Protein AF-A0A662GH63-F1 (afdb_monomer)

Solvent-accessible surface area (backbone atoms only — not comparable to full-atom values): 6760 Å² total; per-residue (Å²): 116,69,70,60,56,51,51,53,52,52,52,51,51,44,48,53,52,47,29,52,49,42,47,54,40,38,74,61,90,73,94,49,75,69,51,58,51,48,50,53,50,45,30,53,43,29,20,59,55,18,41,76,30,86,48,67,71,59,42,53,53,51,49,54,50,50,53,53,50,30,52,53,48,35,50,47,65,62,26,52,59,35,39,74,75,73,32,60,70,60,18,53,55,49,41,54,56,26,48,52,39,34,50,51,45,38,66,74,49,48,45,64,52,26,50,57,25,25,52,54,14,27,51,48,18,66,78,73,53,130

Foldseek 3Di:
DVLVVVLVVLLVVLLVLLLVLLLVQLPDDDDDPVNVVSLVVLLVSLLQLLLSDQDPVVSVVSVVVSNVVSNVVSLVVVLVCCCVPPHNVRSVVSSVSSNVRSVVCCPPPNCVSSVVSSVNSNVCNNPPND

Structure (mmCIF, N/CA/C/O backbone):
data_AF-A0A662GH63-F1
#
_entry.id   AF-A0A662GH63-F1
#
loop_
_atom_site.group_PDB
_atom_site.id
_atom_site.type_symbol
_atom_site.label_atom_id
_atom_site.label_alt_id
_atom_site.label_comp_id
_atom_site.label_asym_id
_atom_site.label_entity_id
_atom_site.label_seq_id
_atom_site.pdbx_PDB_ins_code
_atom_site.Cartn_x
_atom_site.Cartn_y
_atom_site.Cartn_z
_atom_site.occupancy
_atom_site.B_iso_or_equiv
_atom_site.auth_seq_id
_atom_site.auth_comp_id
_atom_site.auth_asym_id
_atom_site.auth_atom_id
_atom_site.pdbx_PDB_model_num
ATOM 1 N N . MET A 1 1 ? -17.983 19.898 9.211 1.00 55.06 1 MET A N 1
ATOM 2 C CA . MET A 1 1 ? -17.059 20.174 8.079 1.00 55.06 1 MET A CA 1
ATOM 3 C C . MET A 1 1 ? -15.587 19.863 8.384 1.00 55.06 1 MET A C 1
ATOM 5 O O . MET A 1 1 ? -14.941 19.248 7.546 1.00 55.06 1 MET A O 1
ATOM 9 N N . LEU A 1 2 ? -15.044 20.222 9.561 1.00 59.78 2 LEU A N 1
ATOM 10 C CA . LEU A 1 2 ? -13.631 19.961 9.906 1.00 59.78 2 LEU A CA 1
ATOM 11 C C . LEU A 1 2 ? -13.262 18.461 10.012 1.00 59.78 2 LEU A C 1
ATOM 13 O O . LEU A 1 2 ? -12.199 18.071 9.538 1.00 59.78 2 LEU A O 1
ATOM 17 N N . LYS A 1 3 ? -14.139 17.620 10.593 1.00 68.00 3 LYS A N 1
ATOM 18 C CA . LYS A 1 3 ? -13.910 16.163 10.775 1.00 68.00 3 LYS A CA 1
ATOM 19 C C . LYS A 1 3 ? -13.741 15.442 9.422 1.00 68.00 3 LYS A C 1
ATOM 21 O O . LYS A 1 3 ? -12.794 14.686 9.245 1.00 68.00 3 LYS A O 1
ATOM 26 N N . ILE A 1 4 ? -14.572 15.797 8.435 1.00 72.12 4 ILE A N 1
ATOM 27 C CA . ILE A 1 4 ? -14.531 15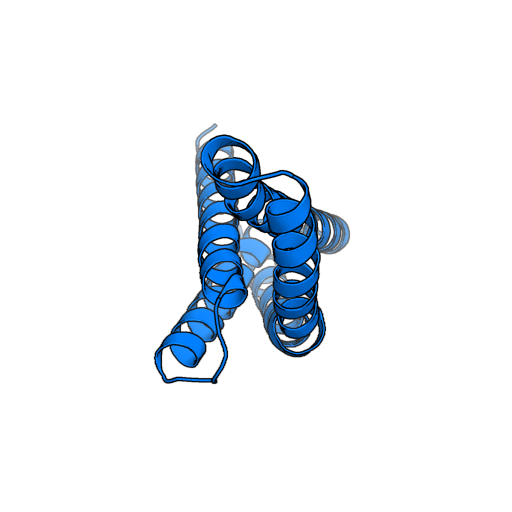.247 7.065 1.00 72.12 4 ILE A CA 1
ATOM 28 C C . ILE A 1 4 ? -13.240 15.652 6.337 1.00 72.12 4 ILE A C 1
ATOM 30 O O . ILE A 1 4 ? -12.585 14.808 5.734 1.00 72.12 4 ILE A O 1
ATOM 34 N N . LYS A 1 5 ? -12.824 16.925 6.434 1.00 75.94 5 LYS A N 1
ATOM 35 C CA . LYS A 1 5 ? -11.566 17.389 5.819 1.00 75.94 5 LYS A CA 1
ATOM 36 C C . LYS A 1 5 ? -10.348 16.636 6.369 1.00 75.94 5 LYS A C 1
ATOM 38 O O . LYS A 1 5 ? -9.491 16.230 5.593 1.00 75.94 5 LYS A O 1
ATOM 43 N N . LYS A 1 6 ? -10.294 16.402 7.687 1.00 78.50 6 LYS A N 1
ATOM 44 C CA . LYS A 1 6 ? -9.215 15.622 8.320 1.00 78.50 6 LYS A CA 1
ATOM 45 C C . LYS A 1 6 ? -9.202 14.169 7.840 1.00 78.50 6 LYS A C 1
ATOM 47 O O . LYS A 1 6 ? -8.140 13.669 7.491 1.00 78.50 6 LYS A O 1
ATOM 52 N N . GLN A 1 7 ? -10.364 13.518 7.765 1.00 82.69 7 GLN A N 1
ATOM 53 C CA . GLN A 1 7 ? -10.467 12.141 7.269 1.00 82.69 7 GLN A CA 1
ATOM 54 C C . GLN A 1 7 ? -9.938 12.002 5.838 1.00 82.69 7 GLN A C 1
ATOM 56 O O . GLN A 1 7 ? -9.139 11.108 5.580 1.00 82.69 7 GLN A O 1
ATOM 61 N N . ILE A 1 8 ? -10.309 12.912 4.932 1.00 86.62 8 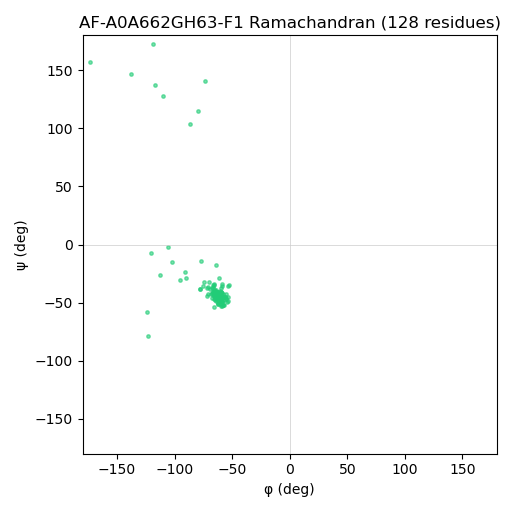ILE A N 1
ATOM 62 C CA . ILE A 1 8 ? -9.818 12.891 3.545 1.00 86.62 8 ILE A CA 1
ATOM 63 C C . ILE A 1 8 ? -8.290 12.998 3.505 1.00 86.62 8 ILE A C 1
ATOM 65 O O . ILE A 1 8 ? -7.646 12.220 2.807 1.00 86.62 8 ILE A O 1
ATOM 69 N N . ILE A 1 9 ? -7.701 13.907 4.290 1.00 88.19 9 ILE A N 1
ATOM 70 C CA . ILE A 1 9 ? -6.242 14.082 4.356 1.00 88.19 9 ILE A CA 1
ATOM 71 C C . ILE A 1 9 ? -5.552 12.788 4.806 1.00 88.19 9 ILE A C 1
ATOM 73 O O . ILE A 1 9 ? -4.589 12.363 4.171 1.00 88.19 9 ILE A O 1
ATOM 77 N N . PHE A 1 10 ? -6.052 12.129 5.856 1.00 88.44 10 PHE A N 1
ATOM 78 C CA . PHE A 1 10 ? -5.473 10.866 6.326 1.00 88.44 10 PHE A CA 1
ATOM 79 C C . PHE A 1 10 ? -5.624 9.728 5.313 1.00 88.44 10 PHE A C 1
ATOM 81 O O . PHE A 1 10 ? -4.686 8.955 5.135 1.00 88.44 10 PHE A O 1
ATOM 88 N N . VAL A 1 11 ? -6.759 9.642 4.615 1.00 90.12 11 VAL A N 1
ATOM 89 C CA . VAL A 1 11 ? -6.954 8.650 3.546 1.00 90.12 11 VAL A CA 1
ATOM 90 C C . VAL A 1 11 ? -5.981 8.897 2.392 1.00 90.12 11 VAL A C 1
ATOM 92 O O . VAL A 1 11 ? -5.364 7.950 1.911 1.00 90.12 11 VAL A O 1
ATOM 95 N N . MET A 1 12 ? -5.788 10.153 1.977 1.00 91.44 12 MET A N 1
ATOM 96 C CA . MET A 1 12 ? -4.817 10.497 0.933 1.00 91.44 12 MET A CA 1
ATOM 97 C C . MET A 1 12 ? -3.383 10.184 1.369 1.00 91.44 12 MET A C 1
ATOM 99 O O . MET A 1 12 ? -2.629 9.597 0.600 1.00 91.44 12 MET A O 1
ATOM 103 N N . LEU A 1 13 ? -3.007 10.517 2.606 1.00 92.62 13 LEU A N 1
ATOM 104 C CA . LEU A 1 13 ? -1.695 10.170 3.160 1.00 92.62 13 LEU A CA 1
ATOM 105 C C . LEU A 1 13 ? -1.473 8.657 3.163 1.00 92.62 13 LEU A C 1
ATOM 107 O O . LEU A 1 13 ? -0.450 8.193 2.668 1.00 92.62 13 LEU A O 1
ATOM 111 N N . TYR A 1 14 ? -2.446 7.889 3.661 1.00 94.31 14 TYR A N 1
ATOM 112 C CA . TYR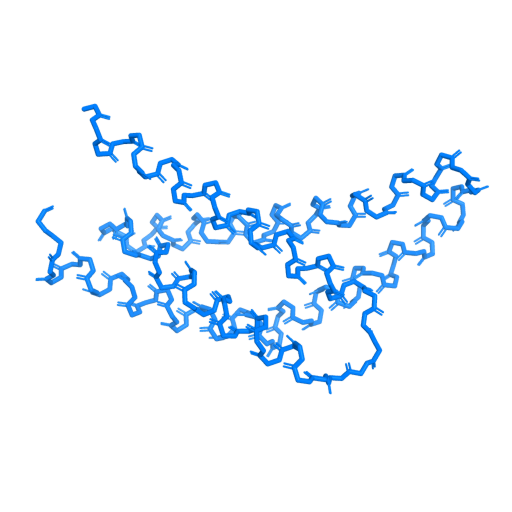 A 1 14 ? -2.394 6.430 3.645 1.00 94.31 14 TYR A CA 1
ATOM 113 C C . TYR A 1 14 ? -2.207 5.898 2.220 1.00 94.31 14 TYR A C 1
ATOM 115 O O . TYR A 1 14 ? -1.340 5.063 1.971 1.00 94.31 14 TYR A O 1
ATOM 123 N N . PHE A 1 15 ? -2.962 6.433 1.265 1.00 95.44 15 PHE A N 1
ATOM 124 C CA . PHE A 1 15 ? -2.865 6.074 -0.144 1.00 95.44 15 PHE A CA 1
ATOM 125 C C . PHE A 1 15 ? -1.467 6.340 -0.733 1.00 95.44 15 PHE A C 1
ATOM 127 O O . PHE A 1 15 ? -0.877 5.443 -1.334 1.00 95.44 15 PHE A O 1
ATOM 134 N N . PHE A 1 16 ? -0.894 7.528 -0.520 1.00 95.06 16 PHE A N 1
ATOM 135 C CA . PHE A 1 16 ? 0.445 7.858 -1.023 1.00 95.06 16 PHE A CA 1
ATOM 136 C C . PHE A 1 16 ? 1.553 7.037 -0.356 1.00 95.06 16 PHE A C 1
ATOM 138 O O . PHE A 1 16 ? 2.494 6.627 -1.035 1.00 95.06 16 PHE A O 1
ATOM 145 N N . ILE A 1 17 ? 1.430 6.746 0.943 1.00 95.31 17 ILE A N 1
ATOM 146 C CA . ILE A 1 17 ? 2.357 5.857 1.658 1.00 95.31 17 ILE A CA 1
ATOM 147 C C . ILE A 1 17 ? 2.344 4.460 1.025 1.00 95.31 17 ILE A C 1
ATOM 149 O O . ILE A 1 17 ? 3.403 3.893 0.772 1.00 95.31 17 ILE A O 1
ATOM 153 N N . ASN A 1 18 ? 1.164 3.923 0.710 1.00 95.19 18 ASN A N 1
ATOM 154 C CA . ASN A 1 18 ? 1.044 2.621 0.051 1.00 95.19 18 ASN A CA 1
ATOM 155 C C . ASN A 1 18 ? 1.688 2.610 -1.342 1.00 95.19 18 ASN A C 1
ATOM 157 O O . ASN A 1 18 ? 2.422 1.675 -1.661 1.00 95.19 18 ASN A O 1
ATOM 161 N N . ILE A 1 19 ? 1.479 3.661 -2.146 1.00 95.62 19 ILE A N 1
ATOM 162 C CA . ILE A 1 19 ? 2.155 3.798 -3.446 1.00 95.62 19 ILE A CA 1
ATOM 163 C C . ILE A 1 19 ? 3.671 3.793 -3.258 1.00 95.62 19 ILE A C 1
ATOM 165 O O . ILE A 1 19 ? 4.356 3.036 -3.936 1.00 95.62 19 ILE A O 1
ATOM 169 N N . TYR A 1 20 ? 4.194 4.591 -2.323 1.00 94.12 20 TYR A N 1
ATOM 170 C CA . TYR A 1 20 ? 5.629 4.655 -2.047 1.00 94.12 20 TYR A CA 1
ATOM 171 C C . TYR A 1 20 ? 6.208 3.285 -1.670 1.00 94.12 20 TYR A C 1
ATOM 173 O O . TYR A 1 20 ? 7.214 2.861 -2.240 1.00 94.12 20 TYR A O 1
ATOM 181 N N . ILE A 1 21 ? 5.554 2.570 -0.751 1.00 94.00 21 ILE A N 1
ATOM 182 C CA . ILE A 1 21 ? 6.012 1.260 -0.278 1.00 94.00 21 ILE A CA 1
ATOM 183 C C . ILE A 1 21 ? 5.992 0.239 -1.416 1.00 94.00 21 ILE A C 1
ATOM 185 O O . ILE A 1 21 ? 6.992 -0.438 -1.651 1.00 94.00 21 ILE A O 1
ATOM 189 N N . PHE A 1 22 ? 4.893 0.147 -2.170 1.00 94.94 22 PHE A N 1
ATOM 190 C CA . PHE A 1 22 ? 4.816 -0.780 -3.299 1.00 94.94 22 PHE A CA 1
ATOM 191 C C . PHE A 1 22 ? 5.773 -0.407 -4.428 1.00 94.94 22 PHE A C 1
ATOM 193 O O . PHE A 1 22 ? 6.321 -1.297 -5.074 1.00 94.94 22 PHE A O 1
ATOM 200 N N . PHE A 1 23 ? 6.005 0.885 -4.660 1.00 94.19 23 PHE A N 1
ATOM 201 C CA . PHE A 1 23 ? 6.972 1.343 -5.650 1.00 94.19 23 PHE A CA 1
ATOM 202 C C . PHE A 1 23 ? 8.384 0.926 -5.260 1.00 94.19 23 PHE A C 1
ATOM 204 O O . PHE A 1 23 ? 9.123 0.422 -6.099 1.00 94.19 23 PHE A O 1
ATOM 211 N N . HIS A 1 24 ? 8.747 1.063 -3.983 1.00 91.88 24 HIS A N 1
ATOM 212 C CA . HIS A 1 24 ? 10.022 0.554 -3.496 1.00 91.88 24 HIS A CA 1
ATOM 213 C C . HIS A 1 24 ? 10.102 -0.962 -3.714 1.00 91.88 24 HIS A C 1
ATOM 215 O O . HIS A 1 24 ? 11.045 -1.453 -4.331 1.00 91.88 24 HIS A O 1
ATOM 221 N N . GLN A 1 25 ? 9.050 -1.688 -3.327 1.00 90.94 25 GLN A N 1
ATOM 222 C CA . GLN A 1 25 ? 8.977 -3.140 -3.448 1.00 90.94 25 GLN A CA 1
ATOM 223 C C . GLN A 1 25 ? 9.063 -3.669 -4.886 1.00 90.94 25 GLN A C 1
ATOM 225 O O . GLN A 1 25 ? 9.577 -4.768 -5.101 1.00 90.94 25 GLN A O 1
ATOM 230 N N . ALA A 1 26 ? 8.613 -2.894 -5.874 1.00 89.50 26 ALA A N 1
ATOM 231 C CA . ALA A 1 26 ? 8.677 -3.255 -7.288 1.00 89.50 26 ALA A CA 1
ATOM 232 C C . ALA A 1 26 ? 10.100 -3.632 -7.745 1.00 89.50 26 ALA A C 1
ATOM 234 O O . ALA A 1 26 ? 10.271 -4.555 -8.546 1.00 89.50 26 ALA A O 1
ATOM 235 N N . PHE A 1 27 ? 11.121 -2.958 -7.206 1.00 87.75 27 PHE A N 1
ATOM 236 C CA . PHE A 1 27 ? 12.511 -3.069 -7.666 1.00 87.75 27 PHE A CA 1
ATOM 237 C C . PHE A 1 27 ? 13.424 -3.875 -6.739 1.00 87.75 27 PHE A C 1
ATOM 239 O O . PHE A 1 27 ? 14.603 -4.070 -7.044 1.00 87.75 27 PHE A O 1
ATOM 246 N N . ILE A 1 28 ? 12.910 -4.361 -5.612 1.00 81.25 28 ILE A N 1
ATOM 247 C CA . ILE A 1 28 ? 13.732 -5.043 -4.615 1.00 81.25 28 ILE A CA 1
ATOM 248 C C . ILE A 1 28 ? 14.137 -6.434 -5.084 1.00 81.25 28 ILE A C 1
ATOM 250 O O . ILE A 1 28 ? 13.346 -7.191 -5.644 1.00 81.25 28 ILE A O 1
ATOM 254 N N . ARG A 1 29 ? 15.386 -6.784 -4.771 1.00 66.25 29 ARG A N 1
ATOM 255 C CA . ARG A 1 29 ? 15.914 -8.149 -4.876 1.00 66.25 29 ARG A CA 1
ATOM 256 C C . ARG A 1 29 ? 16.251 -8.779 -3.524 1.00 66.25 29 ARG A C 1
ATOM 258 O O . ARG A 1 29 ? 16.213 -9.999 -3.420 1.00 66.25 29 ARG A O 1
ATOM 265 N N . THR A 1 30 ? 16.566 -7.980 -2.502 1.00 73.69 30 THR A N 1
ATOM 266 C CA . THR A 1 30 ? 16.972 -8.461 -1.172 1.00 73.69 30 THR A CA 1
ATOM 267 C C . THR A 1 30 ? 16.331 -7.652 -0.054 1.00 73.69 30 THR A C 1
ATOM 269 O O . THR A 1 30 ? 16.119 -6.447 -0.179 1.00 73.69 30 THR A O 1
ATOM 272 N N . PHE A 1 31 ? 16.041 -8.321 1.059 1.00 73.62 31 PHE A N 1
ATOM 273 C CA . PHE A 1 31 ? 15.444 -7.689 2.226 1.00 73.62 31 PHE A CA 1
ATOM 274 C C . PHE A 1 31 ? 16.514 -6.947 3.035 1.00 73.62 31 PHE A C 1
ATOM 276 O O . PHE A 1 31 ? 17.422 -7.568 3.584 1.00 73.62 31 PHE A O 1
ATOM 283 N N . ASN A 1 32 ? 16.409 -5.620 3.105 1.00 81.81 32 ASN A N 1
ATOM 284 C CA . ASN A 1 32 ? 17.385 -4.758 3.778 1.00 81.81 32 ASN A CA 1
ATOM 285 C C . ASN A 1 32 ? 16.723 -3.988 4.936 1.00 81.81 32 ASN A C 1
ATOM 287 O O . ASN A 1 32 ? 15.502 -3.975 5.068 1.00 81.81 32 ASN A O 1
ATOM 291 N N . GLN A 1 33 ? 17.515 -3.275 5.748 1.00 83.69 33 GLN A N 1
ATOM 292 C CA . GLN A 1 33 ? 17.000 -2.445 6.854 1.00 83.69 33 GLN A CA 1
ATOM 293 C C . GLN A 1 33 ? 15.905 -1.457 6.415 1.00 83.69 33 GLN A C 1
ATOM 295 O O . GLN A 1 33 ? 14.948 -1.233 7.151 1.00 83.69 33 GLN A O 1
ATOM 300 N N . ARG A 1 34 ? 15.999 -0.908 5.196 1.00 85.25 34 ARG A N 1
ATOM 301 C CA . ARG A 1 34 ? 14.973 -0.018 4.632 1.00 85.25 34 ARG A CA 1
ATOM 302 C C . ARG A 1 34 ? 13.594 -0.682 4.532 1.00 85.25 34 ARG A C 1
ATOM 304 O O . ARG A 1 34 ? 12.599 -0.014 4.786 1.00 85.25 34 ARG A O 1
ATOM 311 N N . GLU A 1 35 ? 13.531 -1.986 4.270 1.00 84.06 35 GLU A N 1
ATOM 312 C CA . GLU A 1 35 ? 12.254 -2.708 4.217 1.00 84.06 35 GLU A CA 1
ATOM 313 C C . GLU A 1 35 ? 11.624 -2.894 5.578 1.00 84.06 35 GLU A C 1
ATOM 315 O O . GLU A 1 35 ? 10.411 -2.749 5.718 1.00 84.06 35 GLU A O 1
ATOM 320 N N . ALA A 1 36 ? 12.443 -3.137 6.600 1.00 86.69 36 ALA A N 1
ATOM 321 C CA . ALA A 1 36 ? 11.946 -3.162 7.965 1.00 86.69 36 ALA A CA 1
ATOM 322 C C . ALA A 1 36 ? 11.289 -1.816 8.322 1.00 86.69 36 ALA A C 1
ATOM 324 O O . ALA A 1 36 ? 10.187 -1.800 8.869 1.00 86.69 36 ALA A O 1
ATOM 325 N N . TYR A 1 37 ? 11.899 -0.689 7.934 1.00 90.00 37 TYR A N 1
ATOM 326 C CA . TYR A 1 37 ? 11.292 0.632 8.122 1.00 90.00 37 TYR A CA 1
ATOM 327 C C . TYR A 1 37 ? 10.005 0.819 7.310 1.00 90.00 37 TYR A C 1
ATOM 329 O O . TYR A 1 37 ? 9.017 1.300 7.861 1.00 90.00 37 TYR A O 1
ATOM 337 N N . ASN A 1 38 ? 9.973 0.402 6.041 1.00 90.81 38 ASN A N 1
ATOM 338 C CA . ASN A 1 38 ? 8.769 0.481 5.207 1.00 90.81 38 ASN A CA 1
ATOM 339 C C . ASN A 1 38 ? 7.599 -0.305 5.819 1.00 90.81 38 ASN A C 1
ATOM 341 O O . ASN A 1 38 ? 6.474 0.189 5.848 1.00 90.81 38 ASN A O 1
ATOM 345 N N . ILE A 1 39 ? 7.864 -1.494 6.363 1.00 90.88 39 ILE A N 1
ATOM 346 C CA . ILE A 1 39 ? 6.855 -2.320 7.039 1.00 90.88 39 ILE A CA 1
ATOM 347 C C . ILE A 1 39 ? 6.382 -1.666 8.339 1.00 90.88 39 ILE A C 1
ATOM 349 O O . ILE A 1 39 ? 5.190 -1.650 8.627 1.00 90.88 39 ILE A O 1
ATOM 353 N N . LEU A 1 40 ? 7.279 -1.080 9.133 1.00 93.06 40 LEU A N 1
ATOM 354 C CA . LEU A 1 40 ? 6.865 -0.354 10.337 1.00 93.06 40 LEU A CA 1
ATOM 355 C C . LEU A 1 40 ? 5.968 0.845 9.992 1.00 93.06 40 LEU A C 1
ATOM 357 O O . LEU A 1 40 ? 4.949 1.068 10.648 1.00 93.06 40 LEU A O 1
ATOM 361 N N . ILE A 1 41 ? 6.302 1.576 8.925 1.00 93.44 41 ILE A N 1
ATOM 362 C CA . ILE A 1 41 ? 5.486 2.685 8.416 1.00 93.44 41 ILE A CA 1
ATOM 363 C C . ILE A 1 41 ? 4.131 2.176 7.901 1.00 93.44 41 ILE A C 1
ATOM 365 O O . ILE A 1 41 ? 3.107 2.818 8.156 1.00 93.44 41 ILE A O 1
ATOM 369 N N . SER A 1 42 ? 4.070 1.025 7.221 1.00 91.62 42 SER A N 1
ATOM 370 C CA . SER A 1 42 ? 2.788 0.462 6.776 1.00 91.62 42 SER A CA 1
ATOM 371 C C . SER A 1 42 ? 1.905 0.034 7.940 1.00 91.62 42 SER A C 1
ATOM 373 O O . SER A 1 42 ? 0.711 0.334 7.942 1.00 91.62 42 SER A O 1
ATOM 375 N N . ILE A 1 43 ? 2.485 -0.608 8.954 1.00 94.62 43 ILE A N 1
ATOM 376 C CA . ILE A 1 43 ? 1.773 -1.010 10.166 1.00 94.62 43 ILE A CA 1
ATOM 377 C C . ILE A 1 43 ? 1.193 0.233 10.834 1.00 94.62 43 ILE A C 1
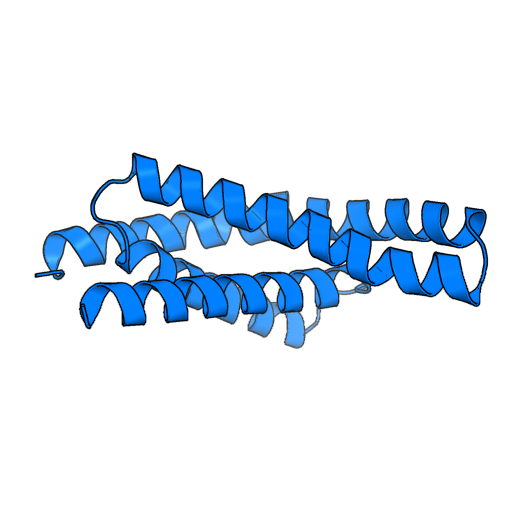ATOM 379 O O . ILE A 1 43 ? -0.016 0.292 11.054 1.00 94.62 43 ILE A O 1
ATOM 383 N N . PHE A 1 44 ? 2.015 1.251 11.091 1.00 94.69 44 PHE A N 1
ATOM 384 C CA . PHE A 1 44 ? 1.563 2.469 11.758 1.00 94.69 44 PHE A CA 1
ATOM 385 C C . PHE A 1 44 ? 0.500 3.221 10.948 1.00 94.69 44 PHE A C 1
ATOM 387 O O . PHE A 1 44 ? -0.536 3.619 11.480 1.00 94.69 44 PHE A O 1
ATOM 394 N N . SER A 1 45 ? 0.712 3.382 9.642 1.00 94.31 45 SER A N 1
ATOM 395 C CA . SER A 1 45 ? -0.255 4.064 8.779 1.00 94.31 45 SER A CA 1
ATOM 396 C C . SER A 1 45 ? -1.575 3.294 8.662 1.00 94.31 45 SER A C 1
ATOM 398 O O . SER A 1 45 ? -2.633 3.920 8.647 1.00 94.31 45 SER A O 1
ATOM 400 N N . THR A 1 46 ? -1.546 1.956 8.668 1.00 95.38 46 THR A N 1
ATOM 401 C CA . THR A 1 46 ? -2.764 1.132 8.663 1.00 95.38 46 THR A CA 1
ATOM 402 C C . THR A 1 46 ? -3.511 1.197 9.994 1.00 95.38 46 THR A C 1
ATOM 404 O O . THR A 1 46 ? -4.740 1.255 9.992 1.00 95.38 46 THR A O 1
ATOM 407 N N . PHE A 1 47 ? -2.800 1.270 11.124 1.00 95.00 47 PHE A N 1
ATOM 408 C CA . PHE A 1 47 ? -3.416 1.541 12.426 1.00 95.00 47 PHE A CA 1
ATOM 409 C C . PHE A 1 47 ? -4.171 2.875 12.392 1.00 95.00 47 PHE A C 1
ATOM 411 O O . PHE A 1 47 ? -5.369 2.922 12.672 1.00 95.00 47 PHE A O 1
ATOM 418 N N . MET A 1 48 ? -3.498 3.947 11.957 1.00 93.12 48 MET A N 1
ATOM 419 C CA . MET A 1 48 ? -4.107 5.274 11.836 1.00 93.12 48 MET A CA 1
ATOM 420 C C . MET A 1 48 ? -5.305 5.258 10.881 1.00 93.12 48 MET A C 1
ATOM 422 O O . MET A 1 48 ? -6.343 5.838 11.189 1.00 93.12 48 MET A O 1
ATOM 426 N N . PHE A 1 49 ? -5.212 4.545 9.758 1.00 93.25 49 PHE A N 1
ATOM 427 C CA . PHE A 1 49 ? -6.330 4.368 8.834 1.00 93.25 49 PHE A CA 1
ATOM 428 C C . PHE A 1 49 ? -7.523 3.652 9.487 1.00 93.25 49 PHE A C 1
ATOM 430 O O . PHE A 1 49 ? -8.660 4.095 9.335 1.00 93.25 49 PHE A O 1
ATOM 437 N N . GLY A 1 50 ? -7.275 2.594 10.266 1.00 92.25 50 GLY A N 1
ATOM 438 C CA . GLY A 1 50 ? -8.305 1.868 11.013 1.00 92.25 50 GLY A CA 1
ATOM 439 C C . GLY A 1 50 ? -9.071 2.758 11.992 1.00 92.25 50 GLY A C 1
ATOM 440 O O . GLY A 1 50 ? -10.289 2.632 12.104 1.00 92.25 50 GLY A O 1
ATOM 441 N N . THR A 1 51 ? -8.391 3.727 12.618 1.00 91.94 51 THR A N 1
ATOM 442 C CA . THR A 1 51 ? -9.018 4.655 13.581 1.00 91.94 51 THR A CA 1
ATOM 443 C C . THR A 1 51 ? -10.083 5.568 12.961 1.00 91.94 51 THR A C 1
ATOM 445 O O . THR A 1 51 ? -10.917 6.125 13.676 1.00 91.94 51 THR A O 1
ATOM 448 N N . LEU A 1 52 ? -10.099 5.708 11.629 1.00 90.38 52 LEU A N 1
ATOM 449 C CA . LEU A 1 52 ? -11.043 6.569 10.909 1.00 90.38 52 LEU A CA 1
ATOM 450 C C . LEU A 1 52 ? -12.450 5.969 10.787 1.00 90.38 52 LEU A C 1
ATOM 452 O O . LEU A 1 52 ? -13.383 6.688 10.416 1.00 90.38 52 LEU A O 1
ATOM 456 N N . PHE A 1 53 ? -12.611 4.674 11.065 1.00 88.94 53 PHE A N 1
ATOM 457 C CA . PHE A 1 53 ? -13.848 3.940 10.831 1.00 88.94 53 PHE A CA 1
ATOM 458 C C . PHE A 1 53 ? -14.455 3.427 12.136 1.00 88.94 53 PHE A C 1
ATOM 460 O O . PHE A 1 53 ? -13.777 2.833 12.961 1.00 88.94 53 PHE A O 1
ATOM 467 N N . GLN A 1 54 ? -15.776 3.562 12.272 1.00 85.25 54 GLN A N 1
ATOM 468 C CA . GLN A 1 54 ? -16.517 2.989 13.405 1.00 85.25 54 GLN A CA 1
ATOM 469 C C . GLN A 1 54 ? -17.020 1.565 13.123 1.00 85.25 54 GLN A C 1
ATOM 471 O O . GLN A 1 54 ? -17.178 0.754 14.035 1.00 85.25 54 GLN A O 1
ATOM 476 N N . LYS A 1 55 ? -17.290 1.242 11.849 1.00 87.75 55 LYS A N 1
ATOM 477 C CA . LYS A 1 55 ? -17.823 -0.063 11.429 1.00 87.75 55 LYS A CA 1
ATOM 478 C C . LYS A 1 55 ? -16.773 -0.863 10.664 1.00 87.75 55 LYS A C 1
ATOM 480 O O . LYS A 1 55 ? -16.276 -0.412 9.632 1.00 87.75 55 LYS A O 1
ATOM 485 N N . ILE A 1 56 ? -16.555 -2.102 11.105 1.00 89.56 56 ILE A N 1
ATOM 486 C CA . ILE A 1 56 ? -15.574 -3.048 10.542 1.00 89.56 56 ILE A CA 1
ATOM 487 C C . ILE A 1 56 ? -15.786 -3.260 9.036 1.00 89.56 56 ILE A C 1
ATOM 489 O O . ILE A 1 56 ? -14.829 -3.225 8.267 1.00 89.56 56 ILE A O 1
ATOM 493 N N . LYS A 1 57 ? -17.045 -3.407 8.592 1.00 91.62 57 LYS A N 1
ATOM 494 C CA . LYS A 1 57 ? -17.384 -3.613 7.172 1.00 91.62 57 LYS A CA 1
ATOM 495 C C . LYS A 1 57 ? -16.789 -2.528 6.266 1.00 91.62 57 LYS A C 1
ATOM 497 O O . LYS A 1 57 ? -16.240 -2.850 5.217 1.00 91.62 57 LYS A O 1
ATOM 502 N N . TYR A 1 58 ? -16.894 -1.257 6.661 1.00 90.44 58 TYR A N 1
ATOM 503 C CA . TYR A 1 58 ? -16.396 -0.146 5.845 1.00 90.44 58 TYR A CA 1
ATOM 504 C C . TYR A 1 58 ? -14.875 -0.035 5.884 1.00 90.44 58 TYR A C 1
ATOM 506 O O . TYR A 1 58 ? -14.278 0.268 4.854 1.00 90.44 58 TYR A O 1
ATOM 514 N N . ALA A 1 59 ? -14.248 -0.332 7.022 1.00 91.31 59 ALA A N 1
ATOM 515 C CA . ALA A 1 59 ? -12.794 -0.348 7.127 1.00 91.31 59 ALA A CA 1
ATOM 516 C C . ALA A 1 59 ? -12.172 -1.439 6.256 1.00 91.31 59 ALA A C 1
ATOM 518 O O . ALA A 1 59 ? -11.252 -1.149 5.502 1.00 91.31 59 ALA A O 1
ATOM 519 N N . LEU A 1 60 ? -12.710 -2.664 6.296 1.00 93.50 60 LEU A N 1
ATOM 520 C CA . LEU A 1 60 ? -12.222 -3.768 5.466 1.00 93.50 60 LEU A CA 1
ATOM 521 C C . LEU A 1 60 ? -12.395 -3.478 3.976 1.00 93.50 60 LEU A C 1
ATOM 523 O O . LEU A 1 60 ? -11.452 -3.650 3.209 1.00 93.50 60 LEU A O 1
ATOM 527 N N . LEU A 1 61 ? -13.574 -3.000 3.564 1.00 94.25 61 LEU A N 1
ATOM 528 C CA . LEU A 1 61 ? -13.822 -2.670 2.161 1.00 94.25 61 LEU A CA 1
ATOM 529 C C . LEU A 1 61 ? -12.877 -1.562 1.676 1.00 94.25 61 LEU A C 1
ATOM 531 O O . LEU A 1 61 ? -12.291 -1.681 0.602 1.00 94.25 61 LEU A O 1
ATOM 535 N N . SER A 1 62 ? -12.695 -0.514 2.484 1.00 92.31 62 SER A N 1
ATOM 536 C CA . SER A 1 62 ? -11.793 0.594 2.154 1.00 92.31 62 SER A CA 1
ATOM 537 C C . SER A 1 62 ? -10.332 0.148 2.129 1.00 92.31 62 SER A C 1
ATOM 539 O O . SER A 1 62 ? -9.602 0.529 1.222 1.00 92.31 62 SER A O 1
ATOM 541 N N . PHE A 1 63 ? -9.915 -0.688 3.083 1.00 93.75 63 PHE A N 1
ATOM 542 C CA . PHE A 1 63 ? -8.569 -1.251 3.146 1.00 93.75 63 PHE A CA 1
ATOM 543 C C . PHE A 1 63 ? -8.258 -2.071 1.893 1.00 93.75 63 PHE A C 1
ATOM 545 O O . PHE A 1 63 ? -7.288 -1.778 1.204 1.00 93.75 63 PHE A O 1
ATOM 552 N N . ILE A 1 64 ? -9.118 -3.034 1.547 1.00 94.06 64 ILE A N 1
ATOM 553 C CA . ILE A 1 64 ? -8.956 -3.870 0.349 1.00 94.06 64 ILE A CA 1
ATOM 554 C C . ILE A 1 64 ? -8.960 -2.999 -0.913 1.00 94.06 64 ILE A C 1
ATOM 556 O O . ILE A 1 64 ? -8.096 -3.155 -1.772 1.00 94.06 64 ILE A O 1
ATOM 560 N N . GLY A 1 65 ? -9.900 -2.055 -1.015 1.00 94.00 65 GLY A N 1
ATOM 561 C CA . GLY A 1 65 ? -10.004 -1.154 -2.160 1.00 94.00 65 GLY A CA 1
ATOM 562 C C . GLY A 1 65 ? -8.738 -0.324 -2.369 1.00 94.00 65 GLY A C 1
ATOM 563 O O . GLY A 1 65 ? -8.192 -0.309 -3.470 1.00 94.00 65 GLY A O 1
ATOM 564 N N . VAL A 1 66 ? -8.233 0.321 -1.312 1.00 94.50 66 VAL A N 1
ATOM 565 C CA . VAL A 1 66 ? -6.993 1.110 -1.374 1.00 94.50 66 VAL A CA 1
ATOM 566 C C . VAL A 1 66 ? -5.794 0.223 -1.689 1.00 94.50 66 VAL A C 1
ATOM 568 O O . VAL A 1 66 ? -4.976 0.590 -2.528 1.00 94.50 66 VAL A O 1
ATOM 571 N N . LEU A 1 67 ? -5.698 -0.950 -1.066 1.00 94.56 67 LEU A N 1
ATOM 572 C CA . LEU A 1 67 ? -4.600 -1.893 -1.261 1.00 94.56 67 LEU A CA 1
ATOM 573 C C . LEU A 1 67 ? -4.471 -2.315 -2.733 1.00 94.56 67 LEU A C 1
ATOM 575 O O . LEU A 1 67 ? -3.406 -2.168 -3.328 1.00 94.56 67 LEU A O 1
ATOM 579 N N . PHE A 1 68 ? -5.562 -2.779 -3.349 1.00 95.31 68 PHE A N 1
ATOM 580 C CA . PHE A 1 68 ? -5.540 -3.159 -4.763 1.00 95.31 68 PHE A CA 1
ATOM 581 C C . PHE A 1 68 ? -5.325 -1.952 -5.674 1.00 95.31 68 PHE A C 1
ATOM 583 O O . PHE A 1 68 ? -4.517 -2.026 -6.597 1.00 95.31 68 PHE A O 1
ATOM 590 N N . LEU A 1 69 ? -5.998 -0.829 -5.410 1.00 96.56 69 LEU A N 1
ATOM 591 C CA . LEU A 1 69 ? -5.869 0.372 -6.234 1.00 96.56 69 LEU A CA 1
ATOM 592 C C . LEU A 1 69 ? -4.428 0.894 -6.255 1.00 96.56 69 LEU A C 1
ATOM 594 O O . LEU A 1 69 ? -3.902 1.215 -7.317 1.00 96.56 69 LEU A O 1
ATOM 598 N N . THR A 1 70 ? -3.776 0.948 -5.095 1.00 96.50 70 THR A N 1
ATOM 599 C CA . THR A 1 70 ? -2.383 1.397 -4.985 1.00 96.50 70 THR A CA 1
ATOM 600 C C . THR A 1 70 ? -1.416 0.404 -5.619 1.00 96.50 70 THR A C 1
ATOM 602 O O . THR A 1 70 ? -0.513 0.839 -6.325 1.00 96.50 70 THR A O 1
ATOM 605 N N . ALA A 1 71 ? -1.633 -0.908 -5.483 1.00 95.81 71 ALA A N 1
ATOM 606 C CA . ALA A 1 71 ? -0.837 -1.912 -6.190 1.00 95.81 71 ALA A CA 1
ATOM 607 C C . ALA A 1 71 ? -0.931 -1.750 -7.721 1.00 95.81 71 ALA A C 1
ATOM 609 O O . ALA A 1 71 ? 0.096 -1.679 -8.398 1.00 95.81 71 ALA A O 1
ATOM 610 N N . PHE A 1 72 ? -2.146 -1.622 -8.270 1.00 96.44 72 PHE A N 1
ATOM 611 C CA . PHE A 1 72 ? -2.353 -1.422 -9.708 1.00 96.44 72 PHE A CA 1
ATOM 612 C C . PHE A 1 72 ? -1.751 -0.110 -10.211 1.00 96.44 72 PHE A C 1
ATOM 614 O O . PHE A 1 72 ? -1.081 -0.099 -11.243 1.00 96.44 72 PHE A O 1
ATOM 621 N N . LEU A 1 73 ? -1.954 0.988 -9.481 1.00 96.69 73 LEU A N 1
ATOM 622 C CA . LEU A 1 73 ? -1.387 2.282 -9.847 1.00 96.69 73 LEU A CA 1
ATOM 623 C C . LEU A 1 73 ? 0.134 2.261 -9.819 1.00 96.69 73 LEU A C 1
ATOM 625 O O . LEU A 1 73 ? 0.750 2.792 -10.733 1.00 96.69 73 LEU A O 1
ATOM 629 N N . THR A 1 74 ? 0.747 1.613 -8.832 1.00 96.50 74 THR A N 1
ATOM 630 C CA . THR A 1 74 ? 2.201 1.457 -8.791 1.00 96.50 74 THR A CA 1
ATOM 631 C C . THR A 1 74 ? 2.713 0.697 -10.012 1.00 96.50 74 THR A C 1
ATOM 633 O O . THR A 1 74 ? 3.647 1.162 -10.663 1.00 96.50 74 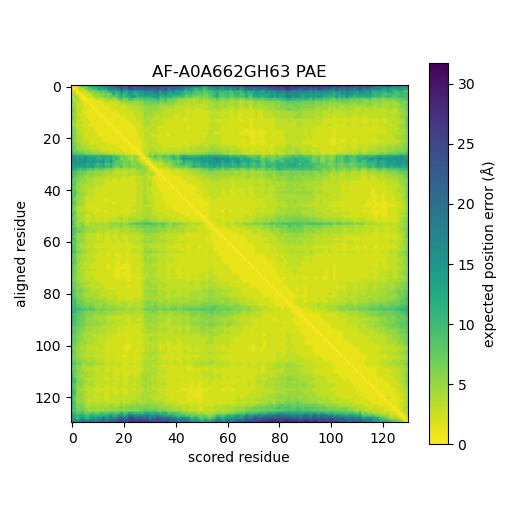THR A O 1
ATOM 636 N N . ILE A 1 75 ? 2.089 -0.432 -10.369 1.00 95.94 75 ILE A N 1
ATOM 637 C CA . ILE A 1 75 ? 2.455 -1.192 -11.576 1.00 95.94 75 ILE A CA 1
ATOM 638 C C . ILE A 1 75 ? 2.350 -0.294 -12.814 1.00 95.94 75 ILE A C 1
ATOM 640 O O . ILE A 1 75 ? 3.265 -0.254 -13.634 1.00 95.94 75 ILE A O 1
ATOM 644 N N . TYR A 1 76 ? 1.261 0.467 -12.926 1.00 95.56 76 TYR A N 1
ATOM 645 C CA . TYR A 1 76 ? 1.032 1.375 -14.044 1.00 95.56 76 TYR A CA 1
ATOM 646 C C . TYR A 1 76 ? 2.069 2.507 -14.112 1.00 95.56 76 TYR A C 1
ATOM 648 O O . TYR A 1 76 ? 2.608 2.776 -15.184 1.00 95.56 76 TYR A O 1
ATOM 656 N N . ILE A 1 77 ? 2.396 3.124 -12.972 1.00 95.19 77 ILE A N 1
ATOM 657 C CA . ILE A 1 77 ? 3.402 4.190 -12.854 1.00 95.19 77 ILE A CA 1
ATOM 658 C C . ILE A 1 77 ? 4.775 3.698 -13.310 1.00 95.19 77 ILE A C 1
ATOM 660 O O . ILE A 1 77 ? 5.507 4.457 -13.939 1.00 95.19 77 ILE A O 1
ATOM 664 N N . VAL A 1 78 ? 5.131 2.444 -13.022 1.00 94.25 78 VAL A N 1
ATOM 665 C CA . VAL A 1 78 ? 6.405 1.886 -13.487 1.00 94.25 78 VAL A CA 1
ATOM 666 C C . VAL A 1 78 ? 6.349 1.493 -14.966 1.00 94.25 78 VAL A C 1
ATOM 668 O O . VAL A 1 78 ? 7.319 1.704 -15.691 1.00 94.25 78 VAL A O 1
ATOM 671 N N . ARG A 1 79 ? 5.223 0.945 -15.436 1.00 94.94 79 ARG A N 1
ATOM 672 C CA . ARG A 1 79 ? 5.049 0.505 -16.829 1.00 94.94 79 ARG A CA 1
ATOM 673 C C . ARG A 1 79 ? 5.103 1.667 -17.820 1.00 94.94 79 ARG A C 1
ATOM 675 O O . ARG A 1 79 ? 5.796 1.575 -18.828 1.00 94.94 79 ARG A O 1
ATOM 682 N N . LEU A 1 80 ? 4.371 2.741 -17.535 1.00 95.25 80 LEU A N 1
ATOM 683 C CA . LEU A 1 80 ? 4.150 3.861 -18.450 1.00 95.25 80 LEU A CA 1
ATOM 684 C C . LEU A 1 80 ? 5.445 4.483 -19.012 1.00 95.25 80 LEU A C 1
ATOM 686 O O . LEU A 1 80 ? 5.536 4.623 -20.229 1.00 95.25 80 LEU A O 1
ATOM 690 N N . PRO A 1 81 ? 6.474 4.820 -18.209 1.00 94.50 81 PRO A N 1
ATOM 691 C CA . PRO A 1 81 ? 7.714 5.357 -18.763 1.00 94.50 81 PRO A 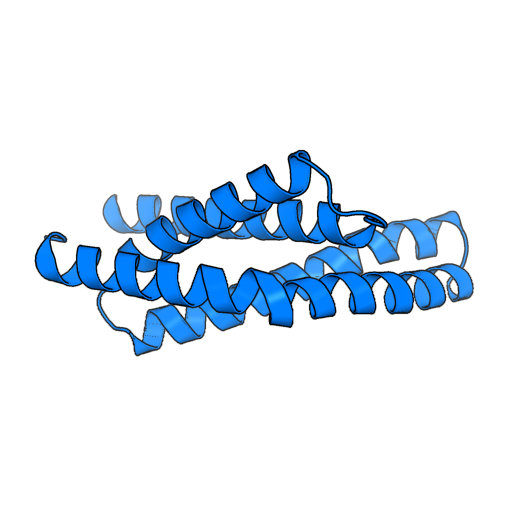CA 1
ATOM 692 C C . PRO A 1 81 ? 8.468 4.334 -19.627 1.00 94.50 81 PRO A C 1
ATOM 694 O O . PRO A 1 81 ? 9.073 4.715 -20.622 1.00 94.50 81 PRO A O 1
ATOM 697 N N . ILE A 1 82 ? 8.426 3.040 -19.298 1.00 94.94 82 ILE A N 1
ATOM 698 C CA . ILE A 1 82 ? 9.108 2.003 -20.092 1.00 94.94 82 ILE A CA 1
ATOM 699 C C . ILE A 1 82 ? 8.455 1.875 -21.472 1.00 94.94 82 ILE A C 1
ATOM 701 O O . ILE A 1 82 ? 9.153 1.757 -22.477 1.00 94.94 82 ILE A O 1
ATOM 705 N N . ASP A 1 83 ? 7.127 1.939 -21.518 1.00 96.19 83 ASP A N 1
ATOM 706 C CA . ASP A 1 83 ? 6.363 1.862 -22.762 1.00 96.19 83 ASP A CA 1
ATOM 707 C C . ASP A 1 83 ? 6.630 3.077 -23.666 1.00 96.19 83 ASP A C 1
ATOM 709 O O . ASP A 1 83 ? 6.881 2.927 -24.858 1.00 96.19 83 ASP A O 1
ATOM 713 N N . ILE A 1 84 ? 6.677 4.282 -23.081 1.00 96.88 84 ILE A N 1
ATOM 714 C CA .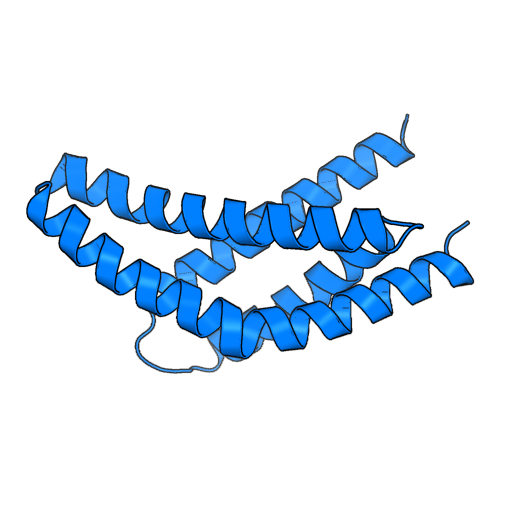 ILE A 1 84 ? 6.924 5.532 -23.818 1.00 96.88 84 ILE A CA 1
ATOM 715 C C . ILE A 1 84 ? 8.370 5.641 -24.317 1.00 96.88 84 ILE A C 1
ATOM 717 O O . ILE A 1 84 ? 8.595 6.101 -25.435 1.00 96.88 84 ILE A O 1
ATOM 721 N N . PHE A 1 85 ? 9.355 5.277 -23.489 1.00 96.88 85 PHE A N 1
ATOM 722 C CA . PHE A 1 85 ? 10.766 5.577 -23.764 1.00 96.88 85 PHE A CA 1
ATOM 723 C C . PHE A 1 85 ? 11.585 4.389 -24.288 1.00 96.88 85 PHE A C 1
ATOM 725 O O . PHE A 1 85 ? 12.690 4.612 -24.778 1.00 96.88 85 PHE A O 1
ATOM 732 N N . ILE A 1 86 ? 11.101 3.145 -24.169 1.00 95.00 86 ILE A N 1
ATOM 733 C CA . ILE A 1 86 ? 11.867 1.938 -24.529 1.00 95.00 86 ILE A CA 1
ATOM 734 C C . ILE A 1 86 ? 11.117 1.098 -25.566 1.00 95.00 86 ILE A C 1
ATOM 736 O O . ILE A 1 86 ? 11.482 1.109 -26.738 1.00 95.00 86 ILE A O 1
ATOM 740 N N . SER A 1 87 ? 10.117 0.320 -25.142 1.00 95.50 87 SER A N 1
ATOM 741 C CA . SER A 1 87 ? 9.252 -0.480 -26.019 1.00 95.50 87 SER A CA 1
ATOM 742 C C . SER A 1 87 ? 8.119 -1.133 -25.224 1.00 95.50 87 SER A C 1
ATOM 744 O O . SER A 1 87 ? 8.272 -1.419 -24.031 1.00 95.50 87 SER A O 1
ATOM 746 N N . SER A 1 88 ? 7.032 -1.481 -25.913 1.00 94.44 88 SER A N 1
ATOM 747 C CA . SER A 1 88 ? 5.903 -2.212 -25.325 1.00 94.44 88 SER A CA 1
ATOM 748 C C . SER A 1 88 ? 6.288 -3.602 -24.818 1.00 94.44 88 SER A C 1
ATOM 750 O O . SER A 1 88 ? 5.914 -3.981 -23.710 1.00 94.44 88 SER A O 1
ATOM 752 N N . LEU A 1 89 ? 7.123 -4.340 -25.562 1.00 95.06 89 LEU A N 1
ATOM 753 C CA . LEU A 1 89 ? 7.604 -5.658 -25.138 1.00 95.06 89 LEU A CA 1
ATOM 754 C C . LEU A 1 89 ? 8.399 -5.570 -23.826 1.00 95.06 89 LEU A C 1
ATOM 756 O O . LEU A 1 89 ? 8.203 -6.376 -22.917 1.00 95.06 89 LEU A O 1
ATOM 760 N N . SER A 1 90 ? 9.282 -4.574 -23.699 1.00 94.00 90 SER A N 1
ATOM 761 C CA . SER A 1 90 ? 10.019 -4.331 -22.453 1.00 94.00 90 SER A CA 1
ATOM 762 C C . SER A 1 90 ? 9.084 -3.949 -21.305 1.00 94.00 90 SER A C 1
ATOM 764 O O . SER A 1 90 ? 9.286 -4.408 -20.178 1.00 94.00 90 SER A O 1
ATOM 766 N N . ALA A 1 91 ? 8.055 -3.146 -21.582 1.00 95.06 91 ALA A N 1
ATOM 767 C CA . ALA A 1 91 ? 7.067 -2.731 -20.594 1.00 95.06 91 ALA A CA 1
ATOM 768 C C . ALA A 1 91 ? 6.253 -3.919 -20.064 1.00 95.06 91 ALA A C 1
ATOM 770 O O . ALA A 1 91 ? 6.028 -4.018 -18.856 1.00 95.06 91 ALA A O 1
ATOM 771 N N . ASP A 1 92 ? 5.864 -4.855 -20.927 1.00 94.94 92 ASP A N 1
ATOM 772 C CA . ASP A 1 92 ? 5.114 -6.048 -20.531 1.00 94.94 92 ASP A CA 1
ATOM 773 C C . ASP A 1 92 ? 5.972 -7.008 -19.690 1.00 94.94 92 ASP A C 1
ATOM 775 O O . ASP A 1 92 ? 5.532 -7.476 -18.636 1.00 94.94 92 ASP A O 1
ATOM 779 N N . ILE A 1 93 ? 7.235 -7.229 -20.074 1.00 94.25 93 ILE A N 1
ATOM 780 C CA . ILE A 1 93 ? 8.180 -8.038 -19.284 1.00 94.25 93 ILE A CA 1
ATOM 781 C C . ILE A 1 93 ? 8.401 -7.414 -17.898 1.00 94.25 93 ILE A C 1
ATOM 783 O O . ILE A 1 93 ? 8.338 -8.112 -16.880 1.00 94.25 93 ILE A O 1
ATOM 787 N N . ALA A 1 94 ? 8.625 -6.098 -17.841 1.00 93.00 94 ALA A N 1
ATOM 788 C CA . ALA A 1 94 ? 8.778 -5.379 -16.581 1.00 93.00 94 ALA A CA 1
ATOM 789 C C . ALA A 1 94 ? 7.514 -5.494 -15.720 1.00 93.00 94 ALA A C 1
ATOM 791 O O . ALA A 1 94 ? 7.609 -5.786 -14.529 1.00 93.00 94 ALA A O 1
ATOM 792 N N . THR A 1 95 ? 6.334 -5.346 -16.326 1.00 94.88 95 THR A N 1
ATOM 793 C CA . THR A 1 95 ? 5.035 -5.470 -15.649 1.00 94.88 95 THR A CA 1
ATOM 794 C C . THR A 1 95 ? 4.895 -6.824 -14.958 1.00 94.88 95 THR A C 1
ATOM 796 O O . THR A 1 95 ? 4.514 -6.863 -13.790 1.00 94.88 95 THR A O 1
ATOM 799 N N . ILE A 1 96 ? 5.255 -7.927 -15.624 1.00 95.19 96 ILE A N 1
ATOM 800 C CA . ILE A 1 96 ? 5.193 -9.275 -15.033 1.00 95.19 96 ILE A CA 1
ATOM 801 C C . ILE A 1 96 ? 6.124 -9.385 -13.819 1.00 95.19 96 ILE A C 1
ATOM 803 O O . ILE A 1 96 ? 5.711 -9.860 -12.758 1.00 95.19 96 ILE A O 1
ATOM 807 N N . TYR A 1 97 ? 7.373 -8.929 -13.953 1.00 93.56 97 TYR A N 1
ATOM 808 C CA . TYR A 1 97 ? 8.353 -8.970 -12.865 1.00 93.56 97 TYR A CA 1
ATOM 809 C C . TYR A 1 97 ? 7.908 -8.130 -11.657 1.00 93.56 97 TYR A C 1
ATOM 811 O O . TYR A 1 97 ? 7.940 -8.596 -10.517 1.00 93.56 97 TYR A O 1
ATOM 819 N N . ILE A 1 98 ? 7.436 -6.909 -11.906 1.00 94.62 98 ILE A N 1
ATOM 820 C CA . ILE A 1 98 ? 6.992 -5.973 -10.871 1.00 94.62 98 ILE A CA 1
ATOM 821 C C . ILE A 1 98 ? 5.727 -6.479 -10.185 1.00 94.62 98 ILE A C 1
ATOM 823 O O . ILE A 1 98 ? 5.660 -6.485 -8.957 1.00 94.62 98 ILE A O 1
ATOM 827 N N . ALA A 1 99 ? 4.743 -6.946 -10.958 1.00 95.00 99 ALA A N 1
ATOM 828 C CA . ALA A 1 99 ? 3.515 -7.512 -10.418 1.00 95.00 99 ALA A CA 1
ATOM 829 C C . ALA A 1 99 ? 3.829 -8.693 -9.494 1.00 95.00 99 ALA A C 1
ATOM 831 O O . ALA A 1 99 ? 3.330 -8.738 -8.372 1.00 95.00 99 ALA A O 1
ATOM 832 N N . LYS A 1 100 ? 4.723 -9.601 -9.912 1.00 94.31 100 LYS A N 1
ATOM 833 C CA . LYS A 1 100 ? 5.180 -10.709 -9.066 1.00 94.31 100 LYS A CA 1
ATOM 834 C C . LYS A 1 100 ? 5.727 -10.203 -7.730 1.00 94.31 100 LYS A C 1
ATOM 836 O O . LYS A 1 100 ? 5.321 -10.712 -6.687 1.00 94.31 100 LYS A O 1
ATOM 841 N N . ASN A 1 101 ? 6.615 -9.211 -7.744 1.00 92.94 101 ASN A N 1
ATOM 842 C CA . ASN A 1 101 ? 7.230 -8.691 -6.521 1.00 92.94 101 ASN A CA 1
ATOM 843 C C . ASN A 1 101 ? 6.211 -8.009 -5.601 1.00 92.94 101 ASN A C 1
ATOM 845 O O . ASN A 1 101 ? 6.172 -8.309 -4.406 1.00 92.94 101 ASN A O 1
ATOM 849 N N . ILE A 1 102 ? 5.365 -7.137 -6.159 1.00 94.75 102 ILE A N 1
ATOM 850 C CA . ILE A 1 102 ? 4.338 -6.409 -5.407 1.00 94.75 102 ILE A CA 1
ATOM 851 C C . ILE A 1 102 ? 3.340 -7.386 -4.794 1.00 94.75 102 ILE A C 1
ATOM 853 O O . ILE A 1 102 ? 3.115 -7.327 -3.591 1.00 94.75 102 ILE A O 1
ATOM 857 N N . PHE A 1 103 ? 2.781 -8.317 -5.573 1.00 94.75 103 PHE A N 1
ATOM 858 C CA . PHE A 1 103 ? 1.784 -9.255 -5.055 1.00 94.75 103 PHE A CA 1
ATOM 859 C C . PHE A 1 103 ? 2.377 -10.242 -4.050 1.00 94.75 103 PHE A C 1
ATOM 861 O O . PHE A 1 103 ? 1.736 -10.530 -3.042 1.00 94.75 103 PHE A O 1
ATOM 868 N N . THR A 1 104 ? 3.610 -10.716 -4.261 1.00 93.25 104 THR A N 1
ATOM 869 C CA . THR A 1 104 ? 4.277 -11.591 -3.282 1.00 93.25 104 THR A CA 1
ATOM 870 C C . THR A 1 104 ? 4.431 -10.870 -1.944 1.00 93.25 104 THR A C 1
ATOM 872 O O . THR A 1 104 ? 4.003 -11.373 -0.910 1.00 93.25 104 THR A O 1
ATOM 875 N N . PHE A 1 105 ? 4.974 -9.654 -1.949 1.00 91.81 105 PHE A N 1
ATOM 876 C CA . PHE A 1 105 ? 5.090 -8.862 -0.728 1.00 91.81 105 PHE A CA 1
ATOM 877 C C . PHE A 1 105 ? 3.726 -8.532 -0.112 1.00 91.81 105 PHE A C 1
ATOM 879 O O . PHE A 1 105 ? 3.542 -8.663 1.098 1.00 91.81 105 PHE A O 1
ATOM 886 N N . MET A 1 106 ? 2.762 -8.138 -0.945 1.00 93.88 106 MET A N 1
ATOM 887 C CA . MET A 1 106 ? 1.417 -7.769 -0.527 1.00 93.88 106 MET A CA 1
ATOM 888 C C . MET A 1 106 ? 0.747 -8.911 0.237 1.00 93.88 106 MET A C 1
ATOM 890 O O . MET A 1 106 ? 0.291 -8.700 1.356 1.00 93.88 106 MET A O 1
ATOM 894 N N . PHE A 1 107 ? 0.721 -10.121 -0.320 1.00 93.94 107 PHE A N 1
ATOM 895 C CA . PHE A 1 107 ? 0.014 -11.243 0.296 1.00 93.94 107 PHE A CA 1
ATOM 896 C C . PHE A 1 107 ? 0.766 -11.881 1.464 1.00 93.94 107 PHE A C 1
ATOM 898 O O . PHE A 1 107 ? 0.130 -12.257 2.445 1.00 93.94 107 PHE A O 1
ATOM 905 N N . PHE A 1 108 ? 2.094 -11.998 1.388 1.00 91.50 108 PHE A N 1
ATOM 906 C CA . PHE A 1 108 ? 2.854 -12.736 2.403 1.00 91.50 108 PHE A CA 1
ATOM 907 C C . PHE A 1 108 ? 3.337 -11.876 3.570 1.00 91.50 108 PHE A C 1
ATOM 909 O O . PHE A 1 108 ? 3.577 -12.411 4.649 1.00 91.50 108 PHE A O 1
ATOM 916 N N . ILE A 1 109 ? 3.483 -10.563 3.380 1.00 91.31 109 ILE A N 1
ATOM 917 C CA . ILE A 1 109 ? 4.057 -9.676 4.398 1.00 91.31 109 ILE A CA 1
ATOM 918 C C . ILE A 1 109 ? 3.088 -8.550 4.733 1.00 91.31 109 ILE A C 1
ATOM 920 O O . ILE A 1 109 ? 2.680 -8.400 5.885 1.00 91.31 109 ILE A O 1
ATOM 924 N N . TYR A 1 110 ? 2.692 -7.765 3.731 1.00 92.25 110 TYR A N 1
ATOM 925 C CA . TYR A 1 110 ? 1.944 -6.537 3.968 1.00 92.25 110 TYR A CA 1
ATOM 926 C C . TYR A 1 110 ? 0.561 -6.807 4.561 1.00 92.25 110 TYR A C 1
ATOM 928 O O . TYR A 1 110 ? 0.222 -6.236 5.594 1.00 92.25 110 TYR A O 1
ATOM 936 N N . VAL A 1 111 ? -0.241 -7.663 3.921 1.00 93.69 111 VAL A N 1
ATOM 937 C CA . VAL A 1 111 ? -1.625 -7.931 4.326 1.00 93.69 111 VAL A CA 1
ATOM 938 C C . VAL A 1 111 ? -1.692 -8.545 5.722 1.00 93.69 111 VAL A C 1
ATOM 940 O O . VAL A 1 111 ? -2.410 -7.970 6.532 1.00 93.69 111 VAL A O 1
ATOM 943 N N . PRO A 1 112 ? -0.954 -9.618 6.071 1.00 94.31 112 PRO A N 1
ATOM 944 C CA . PRO A 1 112 ? -1.029 -10.200 7.411 1.00 94.31 112 PRO A CA 1
ATOM 945 C C . PRO A 1 112 ? -0.742 -9.185 8.525 1.00 94.31 112 PRO A C 1
ATOM 947 O O . PRO A 1 112 ? -1.506 -9.081 9.484 1.00 94.31 112 PRO A O 1
ATOM 950 N N . LEU A 1 113 ? 0.317 -8.384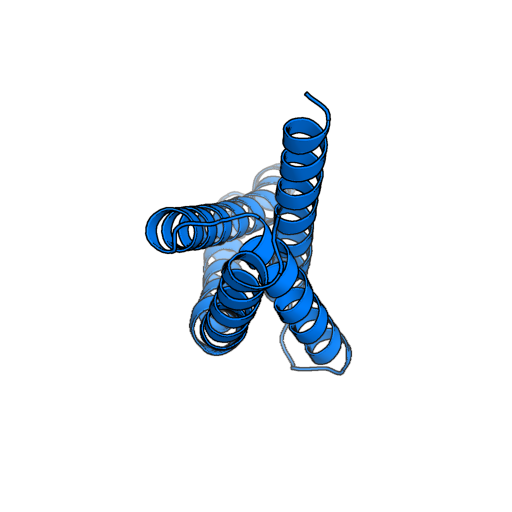 8.370 1.00 93.69 113 LEU A N 1
ATOM 951 C CA . LEU A 1 113 ? 0.721 -7.397 9.374 1.00 93.69 113 LEU A CA 1
ATOM 952 C C . LEU A 1 113 ? -0.242 -6.205 9.431 1.00 93.69 113 LEU A C 1
ATOM 954 O O . LEU A 1 113 ? -0.661 -5.774 10.507 1.00 93.69 113 LEU A O 1
ATOM 958 N N . SER A 1 114 ? -0.632 -5.690 8.267 1.00 93.81 114 SER A N 1
ATOM 959 C CA . SER A 1 114 ? -1.529 -4.538 8.162 1.00 93.81 114 SER A CA 1
ATOM 960 C C . SER A 1 114 ? -2.946 -4.892 8.601 1.00 93.81 114 SER A C 1
ATOM 962 O O . SER A 1 114 ? -3.618 -4.058 9.194 1.00 93.81 114 SER A O 1
ATOM 964 N N . PHE A 1 115 ? -3.390 -6.133 8.393 1.00 93.88 115 PHE A N 1
ATOM 965 C CA . PHE A 1 115 ? -4.688 -6.616 8.855 1.00 93.88 115 PHE A CA 1
ATOM 966 C C . PHE A 1 115 ? -4.771 -6.563 10.379 1.00 93.88 115 PHE A C 1
ATOM 968 O O . PHE A 1 115 ? -5.680 -5.930 10.907 1.00 93.88 115 PHE A O 1
ATOM 975 N N . VAL A 1 116 ? -3.787 -7.122 11.095 1.00 95.25 116 VAL A N 1
ATOM 976 C CA . VAL A 1 116 ? -3.724 -7.024 12.565 1.00 95.25 116 VAL A CA 1
ATOM 977 C C . VAL A 1 116 ? -3.750 -5.559 13.009 1.00 95.25 116 VAL A C 1
ATOM 979 O O . VAL A 1 116 ? -4.554 -5.180 13.860 1.00 95.25 116 VAL A O 1
ATOM 982 N N . SER A 1 117 ? -2.936 -4.716 12.373 1.00 95.38 117 SER A N 1
ATOM 983 C CA . SER A 1 117 ? -2.874 -3.285 12.674 1.00 95.38 117 SER A CA 1
ATOM 984 C C . SER A 1 117 ? -4.208 -2.554 12.452 1.00 95.38 117 SER A C 1
ATOM 986 O O . SER A 1 117 ? -4.623 -1.734 13.274 1.00 95.38 117 SER A O 1
ATOM 988 N N . LEU A 1 118 ? -4.927 -2.893 11.378 1.00 95.69 118 LEU A N 1
ATOM 989 C CA . LEU A 1 118 ? -6.241 -2.341 11.052 1.00 95.69 118 LEU A CA 1
ATOM 990 C C . LEU A 1 118 ? -7.252 -2.632 12.167 1.00 95.69 118 LEU A C 1
ATOM 992 O O . LEU A 1 118 ? -7.988 -1.731 12.569 1.00 95.69 118 LEU A O 1
ATOM 996 N N . PHE A 1 119 ? -7.282 -3.868 12.679 1.00 94.88 119 PHE A N 1
ATOM 997 C CA . PHE A 1 119 ? -8.181 -4.249 13.775 1.00 94.88 119 PHE A CA 1
ATOM 998 C C . PHE A 1 119 ? -7.841 -3.536 15.077 1.00 94.88 119 PHE A C 1
ATOM 1000 O O . PHE A 1 119 ? -8.753 -3.091 15.770 1.00 94.88 119 PHE A O 1
ATOM 1007 N N . ILE A 1 120 ? -6.554 -3.373 15.385 1.00 94.25 120 ILE A N 1
ATOM 1008 C CA . ILE A 1 120 ? -6.122 -2.603 16.555 1.00 94.25 120 ILE A CA 1
ATOM 1009 C C . ILE A 1 120 ? -6.597 -1.148 16.427 1.00 94.25 120 ILE A C 1
ATOM 1011 O O . ILE A 1 120 ? -7.164 -0.603 17.373 1.00 94.25 120 ILE A O 1
ATOM 1015 N N . GLY A 1 121 ? -6.446 -0.534 15.249 1.00 92.94 121 GLY A N 1
ATOM 1016 C CA . GLY A 1 121 ? -6.917 0.831 14.989 1.00 92.94 121 GLY A CA 1
ATOM 1017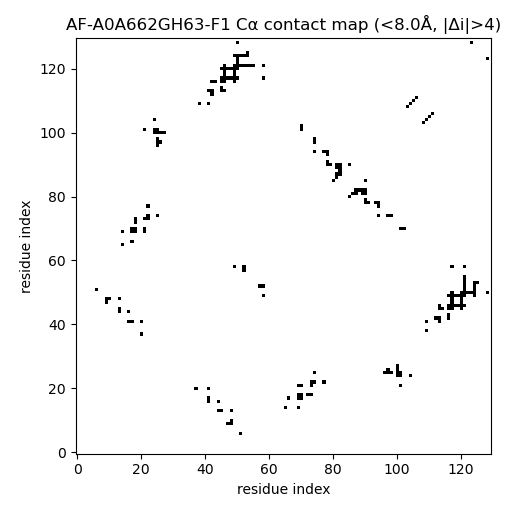 C C . GLY A 1 121 ? -8.437 0.980 15.085 1.00 92.94 121 GLY A C 1
ATOM 1018 O O . GLY A 1 121 ? -8.935 1.926 15.694 1.00 92.94 121 GLY A O 1
ATOM 1019 N N . LEU A 1 122 ? -9.181 0.020 14.532 1.00 93.31 122 LEU A N 1
ATOM 1020 C CA . LEU A 1 122 ? -10.641 -0.055 14.634 1.00 93.31 122 LEU A CA 1
ATOM 1021 C C . LEU A 1 122 ? -11.115 -0.163 16.083 1.00 93.31 122 LEU A C 1
ATOM 1023 O O . LEU A 1 122 ? -12.011 0.571 16.494 1.00 93.31 122 LEU A O 1
ATOM 1027 N N . TYR A 1 123 ? -10.502 -1.060 16.858 1.00 92.50 123 TYR A N 1
ATOM 1028 C CA . TYR A 1 123 ? -10.806 -1.223 18.275 1.00 92.50 123 TYR A CA 1
ATOM 1029 C C . TYR A 1 123 ? -10.546 0.086 19.024 1.00 92.50 123 TYR A C 1
ATOM 1031 O O . TYR A 1 123 ? -11.398 0.562 19.769 1.00 92.50 123 TYR A O 1
ATOM 1039 N N . PHE A 1 124 ? -9.418 0.743 18.752 1.00 90.19 124 PHE A N 1
ATOM 1040 C CA . PHE A 1 124 ? -9.104 2.032 19.361 1.00 90.19 124 PHE A CA 1
ATOM 1041 C C . PHE A 1 124 ? -10.158 3.106 19.040 1.00 90.19 124 PHE A C 1
ATOM 1043 O O . PHE A 1 124 ? -10.574 3.843 19.930 1.00 90.19 124 PHE A O 1
ATOM 1050 N N . SER A 1 125 ? -10.651 3.149 17.796 1.00 89.12 125 SER A N 1
ATOM 1051 C CA . SER A 1 125 ? -11.744 4.045 17.384 1.00 89.12 125 SER A CA 1
ATOM 1052 C C . SER A 1 125 ? -13.031 3.807 18.174 1.00 89.12 125 SER A C 1
ATOM 1054 O O . SER A 1 125 ? -13.707 4.752 18.555 1.00 89.12 125 SER A O 1
ATOM 1056 N N . GLN A 1 126 ? -13.379 2.546 18.436 1.00 86.06 126 GLN A N 1
ATOM 1057 C CA . GLN A 1 126 ? -14.637 2.196 19.098 1.00 86.06 126 GLN A CA 1
ATOM 1058 C C . GLN A 1 126 ? -14.637 2.499 20.599 1.00 86.06 126 GLN A C 1
ATOM 1060 O O . GLN A 1 126 ? -15.687 2.829 21.142 1.00 86.06 126 GLN A O 1
ATOM 1065 N N . TYR A 1 127 ? -13.484 2.383 21.262 1.00 84.62 127 TYR A N 1
ATOM 1066 C CA . TYR A 1 127 ? -13.371 2.578 22.713 1.00 84.62 127 TYR A CA 1
ATOM 1067 C C . TYR A 1 127 ? -12.940 3.992 23.114 1.00 84.62 127 TYR A C 1
ATOM 1069 O O . TYR A 1 127 ? -13.318 4.452 24.188 1.00 84.62 127 TYR A O 1
ATOM 1077 N N . PHE A 1 128 ? -12.156 4.674 22.275 1.00 76.62 128 PHE A N 1
ATOM 1078 C CA . PHE A 1 128 ? -11.592 5.996 22.581 1.00 76.62 128 PHE A CA 1
ATOM 1079 C C . PHE A 1 128 ? -12.020 7.089 21.594 1.00 76.62 128 PHE A C 1
ATOM 1081 O O . PHE A 1 128 ? -11.689 8.257 21.792 1.00 76.62 128 PHE A O 1
ATOM 1088 N N . GLY A 1 129 ? -12.707 6.730 20.508 1.00 65.75 129 GLY A N 1
ATOM 1089 C CA . GLY A 1 129 ? -13.187 7.680 19.513 1.00 65.75 129 GLY A CA 1
ATOM 1090 C C . GLY A 1 129 ? -14.551 8.241 19.891 1.00 65.75 129 GLY A C 1
ATOM 1091 O O . GLY A 1 129 ? -15.567 7.582 19.694 1.00 65.75 129 GLY A O 1
ATOM 1092 N N . GLU A 1 130 ? -14.563 9.479 20.381 1.00 51.16 130 GLU A N 1
ATOM 1093 C CA . GLU A 1 130 ? -15.766 10.320 20.487 1.00 51.16 130 GLU A CA 1
ATOM 1094 C C . GLU A 1 130 ? -16.425 10.621 19.114 1.00 51.16 130 GLU A C 1
ATOM 1096 O O . GLU A 1 130 ? -15.751 11.033 18.120 1.00 51.16 130 GLU A O 1
#

pLDDT: mean 90.43, std 8.25, range [51.16, 96.88]

Secondary structure (DSSP, 8-state):
-HHHHHHHHHHHHHHHHHHHHHHHHHT-SS--HHHHHHHHHHHHHHHHHHTT-SSHHHHHHHHHHHHHHHHHHHHHHHHHHHHHHT-HHHHHHHHHHHHHHHHHHIIIIIHHHHHHHHHHHHHHHHHH--

Mean predicted aligned error: 4.23 Å

Sequence (130 aa):
MLKIKKQIIFVMLYFFINIYIFFHQAFIRTFNQREAYNILISIFSTFMFGTLFQKIKYALLSFIGVLFLTAFLTIYIVRLPIDIFISSLSADIATIYIAKNIFTFMFFIYVPLSFVSLFIGLYFSQYFGE

Radius of gyration: 16.21 Å; Cα contacts (8 Å, |Δi|>4): 117; chains: 1; bounding box: 35×33×49 Å